Protein AF-A0A7S3TZ30-F1 (afdb_monomer_lite)

Structure (mmCIF, N/CA/C/O backbone):
data_AF-A0A7S3TZ30-F1
#
_entry.id   AF-A0A7S3TZ30-F1
#
loop_
_atom_site.group_PDB
_atom_site.id
_atom_site.type_symbol
_atom_site.label_atom_id
_atom_site.label_alt_id
_atom_site.label_comp_id
_atom_site.label_asym_id
_atom_site.label_entity_id
_atom_site.label_seq_id
_atom_site.pdbx_PDB_ins_code
_atom_site.Cartn_x
_atom_site.Cartn_y
_atom_site.Cartn_z
_atom_site.occupancy
_atom_site.B_iso_or_equiv
_atom_site.auth_seq_id
_atom_site.auth_comp_id
_atom_site.auth_asym_id
_atom_site.auth_atom_id
_atom_site.pdbx_PDB_model_num
ATOM 1 N N . PRO A 1 1 ? -10.744 -18.643 0.660 1.00 40.69 1 PRO A N 1
ATOM 2 C CA . PRO A 1 1 ? -9.441 -18.013 0.298 1.00 40.69 1 PRO A CA 1
ATOM 3 C C . PRO A 1 1 ? -8.584 -17.830 1.545 1.00 40.69 1 PRO A C 1
ATOM 5 O O . PRO A 1 1 ? -9.126 -17.428 2.573 1.00 40.69 1 PRO A O 1
ATOM 8 N N . LEU A 1 2 ? -7.287 -18.144 1.486 1.00 42.62 2 LEU A N 1
ATOM 9 C CA . LEU A 1 2 ? -6.358 -17.770 2.556 1.00 42.62 2 LEU A CA 1
ATOM 10 C C . LEU A 1 2 ? -6.278 -16.241 2.575 1.00 42.62 2 LEU A C 1
ATOM 12 O O . LEU A 1 2 ? -5.744 -15.637 1.651 1.00 42.62 2 LEU A O 1
ATOM 16 N N . ARG A 1 3 ? -6.881 -15.602 3.581 1.00 55.50 3 ARG A N 1
ATOM 17 C CA . ARG A 1 3 ? -6.800 -14.148 3.738 1.00 55.50 3 ARG A CA 1
ATOM 18 C C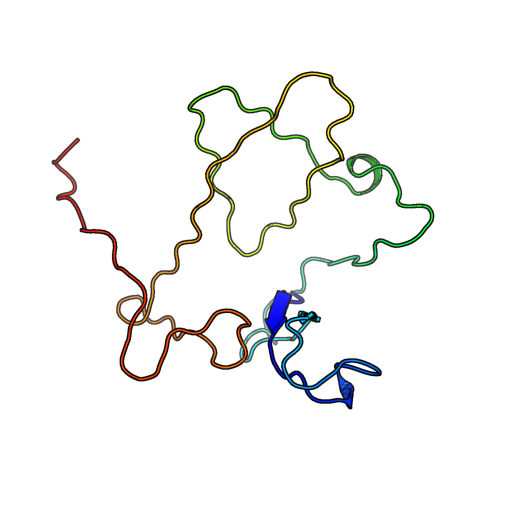 . ARG A 1 3 ? -5.505 -13.824 4.490 1.00 55.50 3 ARG A C 1
ATOM 20 O O . ARG A 1 3 ? -5.135 -14.510 5.440 1.00 55.50 3 ARG A O 1
ATOM 27 N N . ARG A 1 4 ? -4.762 -12.836 3.995 1.00 57.31 4 ARG A N 1
ATOM 28 C CA . ARG A 1 4 ? -3.460 -12.441 4.548 1.00 57.31 4 ARG A CA 1
ATOM 29 C C . ARG A 1 4 ? -3.690 -11.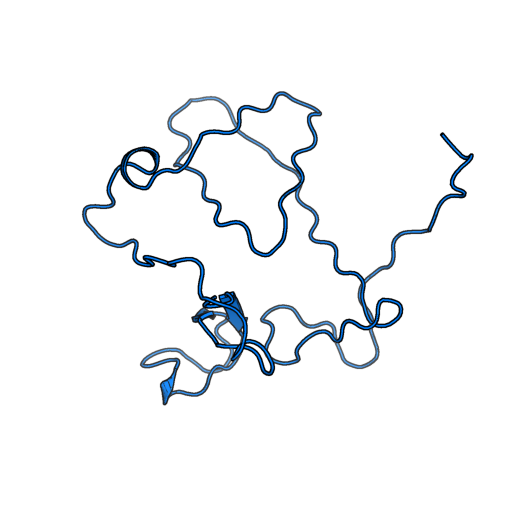479 5.708 1.00 57.31 4 ARG A C 1
ATOM 31 O O . ARG A 1 4 ? -4.490 -10.558 5.579 1.00 57.31 4 ARG A O 1
ATOM 38 N N . HIS A 1 5 ? -2.993 -11.692 6.819 1.00 56.41 5 HIS A N 1
ATOM 39 C CA . HIS A 1 5 ? -3.071 -10.846 8.004 1.00 56.41 5 HIS A CA 1
ATOM 40 C C . HIS A 1 5 ? -1.656 -10.433 8.415 1.00 56.41 5 HIS A C 1
ATOM 42 O O . HIS A 1 5 ? -0.846 -11.252 8.856 1.00 56.41 5 HIS A O 1
ATOM 48 N N . PHE A 1 6 ? -1.346 -9.145 8.298 1.00 55.09 6 PHE A N 1
ATOM 49 C CA . PHE A 1 6 ? -0.125 -8.600 8.888 1.00 55.09 6 PHE A CA 1
ATOM 50 C C . PHE A 1 6 ? -0.335 -8.521 10.395 1.00 55.09 6 PHE A C 1
ATOM 52 O O . PHE A 1 6 ? -1.090 -7.657 10.840 1.00 55.09 6 PHE A O 1
ATOM 59 N N . ALA A 1 7 ? 0.260 -9.429 11.167 1.00 56.78 7 ALA A N 1
ATOM 60 C CA . ALA A 1 7 ? -0.005 -9.537 12.594 1.00 56.78 7 ALA A CA 1
ATOM 61 C C . ALA A 1 7 ? 1.200 -9.104 13.434 1.00 56.78 7 ALA A C 1
ATOM 63 O O . ALA A 1 7 ? 2.344 -9.428 13.110 1.00 56.78 7 ALA A O 1
ATOM 64 N N . ARG A 1 8 ? 0.946 -8.389 14.533 1.00 55.06 8 ARG A N 1
ATOM 65 C CA . ARG A 1 8 ? 1.890 -8.325 15.659 1.00 55.06 8 ARG A CA 1
ATOM 66 C C . ARG A 1 8 ? 1.539 -9.443 16.639 1.00 55.06 8 ARG A C 1
ATOM 68 O O . ARG A 1 8 ? 0.378 -9.830 16.733 1.00 55.06 8 ARG A O 1
ATOM 75 N N . ASP A 1 9 ? 2.543 -9.965 17.339 1.00 58.72 9 ASP A N 1
ATOM 76 C CA . ASP A 1 9 ? 2.347 -10.889 18.468 1.00 58.72 9 ASP A CA 1
ATOM 77 C C . ASP A 1 9 ? 1.586 -12.180 18.128 1.00 58.72 9 ASP A C 1
ATOM 79 O O . ASP A 1 9 ? 0.758 -12.674 18.894 1.00 58.72 9 ASP A O 1
ATOM 83 N N . VAL A 1 10 ? 1.879 -12.765 16.965 1.00 59.66 10 VAL A N 1
ATOM 84 C CA . VAL A 1 10 ? 1.345 -14.087 16.611 1.00 59.66 10 VAL A CA 1
ATOM 85 C C . VAL A 1 10 ? 1.832 -15.156 17.600 1.00 59.66 10 VAL A C 1
ATOM 87 O O . VAL A 1 10 ? 3.017 -15.149 17.949 1.00 59.66 10 VAL A O 1
ATOM 90 N N . PRO A 1 11 ? 0.963 -16.102 18.025 1.00 59.31 11 PRO A N 1
ATOM 91 C CA . PRO A 1 11 ? 1.353 -17.199 18.908 1.00 59.31 11 PRO A CA 1
ATOM 92 C C . PRO A 1 11 ? 2.599 -17.920 18.387 1.00 59.31 11 PRO A C 1
ATOM 94 O O . PRO A 1 11 ? 2.744 -18.091 17.180 1.00 59.31 11 PRO A O 1
ATOM 97 N N . VAL A 1 12 ? 3.472 -18.405 19.277 1.00 55.66 12 VAL A N 1
ATOM 98 C CA . VAL A 1 12 ? 4.737 -19.074 18.895 1.00 55.66 12 VAL A CA 1
ATOM 99 C C . VAL A 1 12 ? 4.509 -20.247 17.931 1.00 55.66 12 VAL A C 1
ATOM 101 O O . VAL A 1 12 ? 5.312 -20.461 17.028 1.00 55.66 12 VAL A O 1
ATOM 104 N N . SER A 1 13 ? 3.375 -20.949 18.037 1.00 55.22 13 SER A N 1
ATOM 105 C CA . SER A 1 13 ? 2.969 -22.005 17.093 1.00 55.22 13 SER A CA 1
ATOM 106 C C . SER A 1 13 ? 2.800 -21.521 15.644 1.00 55.22 13 SER A C 1
ATOM 108 O O . SER A 1 13 ? 2.913 -22.311 14.714 1.00 55.22 13 SER A O 1
ATOM 110 N N . GLN A 1 14 ? 2.552 -20.226 15.452 1.00 56.25 14 GLN A N 1
ATOM 111 C CA . GLN A 1 14 ? 2.424 -19.530 14.169 1.00 56.25 14 GLN A CA 1
ATOM 112 C C . GLN A 1 14 ? 3.622 -18.598 13.893 1.00 56.25 14 GLN A C 1
ATOM 114 O O . GLN A 1 14 ? 3.718 -18.003 12.816 1.00 56.25 14 GLN A O 1
ATOM 119 N N . ASN A 1 15 ? 4.560 -18.485 14.842 1.00 55.81 15 ASN A N 1
ATOM 120 C CA . ASN A 1 15 ? 5.775 -17.683 14.741 1.00 55.81 15 ASN A CA 1
ATOM 121 C C . ASN A 1 15 ? 7.016 -18.395 15.325 1.00 55.81 15 ASN A C 1
ATOM 123 O O . ASN A 1 15 ? 7.642 -17.878 16.255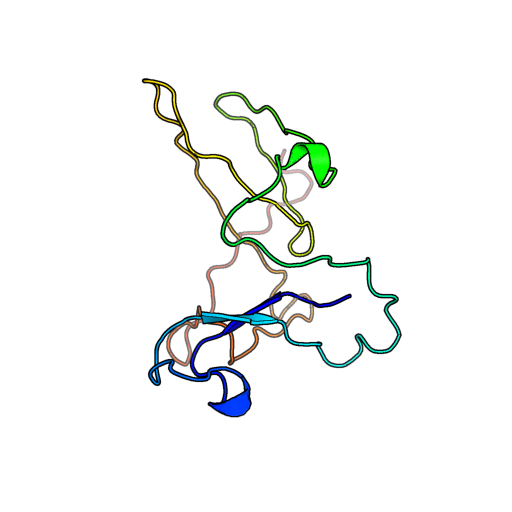 1.00 55.81 15 ASN A O 1
ATOM 127 N N . PRO A 1 16 ? 7.399 -19.575 14.802 1.00 56.16 16 PRO A N 1
ATOM 128 C CA . PRO A 1 16 ? 8.595 -20.261 15.272 1.00 56.16 16 PRO A CA 1
ATOM 129 C C . PRO A 1 16 ? 9.835 -19.392 15.011 1.00 56.16 16 PRO A C 1
ATOM 131 O O . PRO A 1 16 ? 10.139 -19.058 13.867 1.00 56.16 16 PRO A O 1
ATOM 134 N N . GLY A 1 17 ? 10.517 -18.997 16.090 1.00 58.59 17 GLY A N 1
ATOM 135 C CA . GLY A 1 17 ? 11.747 -18.196 16.064 1.00 58.59 17 GLY A CA 1
ATOM 136 C C . GLY A 1 17 ? 11.574 -16.670 16.064 1.00 58.59 17 GLY A C 1
ATOM 137 O O . GLY A 1 17 ? 12.582 -15.971 16.119 1.00 58.59 17 GLY A O 1
ATOM 138 N N . GLY A 1 18 ? 10.348 -16.135 16.021 1.00 58.50 18 GLY A N 1
ATOM 139 C CA . GLY A 1 18 ? 10.124 -14.685 16.081 1.00 58.50 18 GLY A CA 1
ATOM 140 C C . GLY A 1 18 ? 10.029 -14.154 17.513 1.00 58.50 18 GLY A C 1
ATOM 141 O O . GLY A 1 18 ? 9.580 -14.859 18.421 1.00 58.50 18 GLY A O 1
ATOM 142 N N . ARG A 1 19 ? 10.450 -12.904 17.732 1.00 60.41 19 ARG A 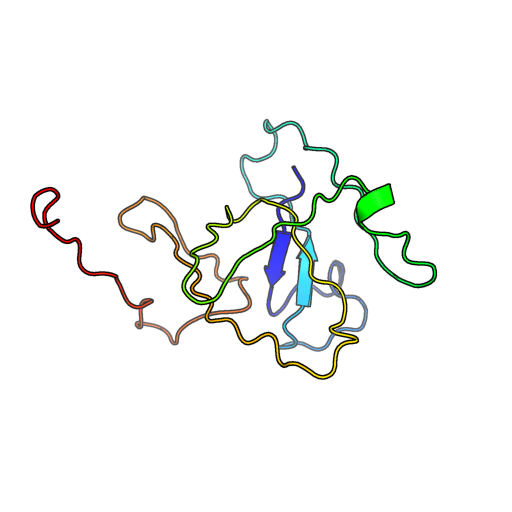N 1
ATOM 143 C CA . ARG A 1 19 ? 10.372 -12.264 19.055 1.00 60.41 19 ARG A CA 1
ATOM 144 C C . ARG A 1 19 ? 8.968 -11.694 19.312 1.00 60.41 19 ARG A C 1
ATOM 146 O O . ARG A 1 19 ? 8.329 -11.219 18.373 1.00 60.41 19 ARG A O 1
ATOM 153 N N . PRO A 1 20 ? 8.484 -11.681 20.568 1.00 56.31 20 PRO A N 1
ATOM 154 C CA . PRO A 1 20 ? 7.318 -10.881 20.937 1.00 56.31 20 PRO A CA 1
ATOM 155 C C . PRO A 1 20 ? 7.517 -9.420 20.502 1.00 56.31 20 PRO A C 1
ATOM 157 O O . PRO A 1 20 ? 8.594 -8.854 20.695 1.00 56.31 20 PRO A O 1
ATOM 160 N N . GLY A 1 21 ? 6.507 -8.823 19.879 1.00 59.16 21 GLY A N 1
ATOM 161 C CA . GLY A 1 21 ? 6.518 -7.462 19.350 1.00 59.16 21 GLY A CA 1
ATOM 162 C C . GLY A 1 21 ? 7.043 -7.308 17.917 1.00 59.16 21 GLY A C 1
ATOM 163 O O . GLY A 1 21 ? 6.859 -6.238 17.333 1.00 59.16 21 GLY A O 1
ATOM 164 N N . GLU A 1 22 ? 7.649 -8.336 17.306 1.00 62.53 22 GLU A N 1
ATOM 165 C CA . GLU A 1 22 ? 7.991 -8.297 15.876 1.00 62.53 22 GLU A CA 1
ATOM 166 C C . GLU A 1 22 ? 6.709 -8.396 15.036 1.00 62.53 22 GLU A C 1
ATOM 168 O O . GLU A 1 22 ? 5.964 -9.376 15.097 1.00 62.53 22 GLU A O 1
ATOM 173 N N . GLY A 1 23 ? 6.440 -7.366 14.230 1.00 54.16 23 GLY A N 1
ATOM 174 C CA . GLY A 1 23 ? 5.404 -7.439 13.205 1.00 54.16 23 GLY A CA 1
ATOM 175 C C . GLY A 1 23 ? 5.814 -8.450 12.138 1.00 54.16 23 GLY A C 1
ATOM 176 O O . GLY A 1 23 ? 6.870 -8.303 11.525 1.00 54.16 23 GLY A O 1
ATOM 177 N N . LYS A 1 24 ? 4.985 -9.466 11.898 1.00 59.34 24 LYS A N 1
ATOM 178 C CA . LYS A 1 24 ? 5.225 -10.485 10.875 1.00 59.34 24 LYS A CA 1
ATOM 179 C C . LYS A 1 24 ? 4.012 -10.640 9.974 1.00 59.34 24 LYS A C 1
ATOM 181 O O . LYS A 1 24 ? 2.860 -10.564 10.399 1.00 59.34 24 LYS A O 1
ATOM 186 N N . MET A 1 25 ? 4.285 -10.915 8.705 1.00 53.97 25 MET A N 1
ATOM 187 C CA . MET A 1 25 ? 3.251 -11.364 7.790 1.00 53.97 25 MET A CA 1
ATOM 188 C C . MET A 1 25 ? 2.808 -12.783 8.101 1.00 53.97 25 MET A C 1
ATOM 190 O O . MET A 1 25 ? 3.610 -13.713 8.023 1.00 53.97 25 MET A O 1
ATOM 194 N N . THR A 1 26 ? 1.528 -12.953 8.429 1.00 57.56 26 THR A N 1
ATOM 195 C CA . THR A 1 26 ? 0.948 -14.261 8.742 1.00 57.56 26 THR A CA 1
ATOM 196 C C . THR A 1 26 ? -0.276 -14.550 7.886 1.00 57.56 26 THR A C 1
ATOM 198 O O . THR A 1 26 ? -1.020 -13.659 7.480 1.00 57.56 26 THR A O 1
ATOM 201 N N . PHE A 1 27 ? -0.478 -15.822 7.564 1.00 58.94 27 PHE A N 1
ATOM 202 C CA . PHE A 1 27 ? -1.619 -16.266 6.773 1.00 58.94 27 PHE A CA 1
ATOM 203 C C . PHE A 1 27 ? -2.620 -16.914 7.722 1.00 58.94 27 PHE A C 1
ATOM 205 O O . PHE A 1 27 ? -2.339 -17.965 8.294 1.00 58.94 27 PHE A O 1
ATOM 212 N N . VAL A 1 28 ? -3.776 -16.274 7.914 1.00 60.22 28 VAL A N 1
ATOM 213 C CA . VAL A 1 28 ? -4.789 -16.717 8.880 1.00 60.22 28 VAL A CA 1
ATOM 214 C C . VAL A 1 28 ? -6.150 -16.789 8.192 1.00 60.22 28 VAL A C 1
ATOM 216 O O . VAL A 1 28 ? -6.571 -15.865 7.501 1.00 60.22 28 VAL A O 1
ATOM 219 N N . LYS A 1 29 ? -6.880 -17.892 8.382 1.00 61.16 29 LYS A N 1
ATOM 220 C CA . LYS A 1 29 ? -8.277 -17.985 7.933 1.00 61.16 29 LYS A CA 1
ATOM 221 C C . LYS A 1 29 ? -9.164 -17.142 8.856 1.00 61.16 29 LYS A C 1
ATOM 223 O O . LYS A 1 29 ? -9.128 -17.324 10.070 1.00 61.16 29 LYS A O 1
ATOM 228 N N . LEU A 1 30 ? -9.952 -16.226 8.288 1.00 56.81 30 LEU A N 1
ATOM 229 C CA . LEU A 1 30 ? -10.897 -15.406 9.058 1.00 56.81 30 LEU A CA 1
ATOM 230 C C . LEU A 1 30 ? -12.192 -16.190 9.368 1.00 56.81 30 LEU A C 1
ATOM 232 O O . LEU A 1 30 ? -12.601 -17.005 8.534 1.00 56.81 30 LEU A O 1
ATOM 236 N N . PRO A 1 31 ? -12.869 -15.931 10.503 1.00 60.00 31 PRO A N 1
ATOM 237 C CA . PRO A 1 31 ? -14.196 -16.490 10.789 1.00 60.00 31 PRO A CA 1
ATOM 238 C C . PRO A 1 31 ? -15.198 -16.193 9.659 1.00 60.00 31 PRO A C 1
ATOM 240 O O . PRO A 1 31 ? -15.197 -15.087 9.117 1.00 60.00 31 PRO A O 1
ATOM 243 N N . GLY A 1 32 ? -16.024 -17.167 9.259 1.00 61.59 32 GLY A N 1
ATOM 244 C CA . GLY A 1 32 ? -16.985 -17.010 8.154 1.00 61.59 32 GLY A CA 1
ATOM 245 C C . GLY A 1 32 ? -16.389 -17.205 6.754 1.00 61.59 32 GLY A C 1
ATOM 246 O O . GLY A 1 32 ? -17.114 -17.225 5.758 1.00 61.59 32 GLY A O 1
ATOM 247 N N . SER A 1 33 ? -15.068 -17.394 6.647 1.00 56.19 33 SER A N 1
ATOM 248 C CA . SER A 1 33 ? -14.425 -17.774 5.383 1.00 56.19 33 SER A CA 1
ATOM 249 C C . SER A 1 33 ? -14.584 -19.258 5.042 1.00 56.19 33 SER A C 1
ATOM 251 O O . SER A 1 33 ? -14.087 -19.679 3.999 1.00 56.19 33 SER A O 1
ATOM 253 N N . GLU A 1 34 ? -15.296 -20.045 5.865 1.00 65.06 34 GLU A N 1
ATOM 254 C CA . GLU A 1 34 ? -15.456 -21.492 5.656 1.00 65.06 34 GLU A CA 1
ATOM 255 C C . GLU A 1 34 ? -16.230 -21.811 4.372 1.00 65.06 34 GLU A C 1
ATOM 257 O O . GLU A 1 34 ? -15.987 -22.836 3.746 1.00 65.06 34 GLU A O 1
ATOM 262 N N . LYS A 1 35 ? -17.143 -20.917 3.970 1.00 56.75 35 LYS A N 1
ATOM 263 C CA . LYS A 1 35 ? -17.969 -21.056 2.758 1.00 56.75 35 LYS A CA 1
ATOM 264 C C . LYS A 1 35 ? -17.354 -20.410 1.521 1.00 56.75 35 LYS A C 1
ATOM 266 O O . LYS A 1 35 ? -17.886 -20.551 0.425 1.00 56.75 35 LYS A O 1
ATOM 271 N N . ALA A 1 36 ? -16.276 -19.652 1.695 1.00 53.31 36 ALA A N 1
ATOM 272 C CA . ALA A 1 36 ? -15.601 -19.011 0.587 1.00 53.31 36 ALA A CA 1
ATOM 273 C C . ALA A 1 36 ? -14.593 -20.004 0.006 1.00 53.31 36 ALA A C 1
ATOM 275 O O . ALA A 1 36 ? -13.526 -20.218 0.593 1.00 53.31 36 ALA A O 1
ATOM 276 N N . GLU A 1 37 ? -14.929 -20.570 -1.157 1.00 50.44 37 GLU A N 1
ATOM 277 C CA . GLU A 1 37 ? -13.985 -21.276 -2.027 1.00 50.44 37 GLU A CA 1
ATOM 278 C C . GLU A 1 37 ? -12.666 -20.503 -2.034 1.00 50.44 37 GLU A C 1
ATOM 280 O O . GLU A 1 37 ? -12.624 -19.282 -2.234 1.00 50.44 37 GLU A O 1
ATOM 285 N N . ALA A 1 38 ? -11.574 -21.174 -1.684 1.00 45.91 38 ALA A N 1
ATOM 286 C CA . ALA A 1 38 ? -10.284 -20.545 -1.818 1.00 45.91 38 ALA A CA 1
ATOM 287 C C . ALA A 1 38 ? -9.974 -20.358 -3.289 1.00 45.91 38 ALA A C 1
ATOM 289 O O . ALA A 1 38 ? -9.706 -21.328 -3.983 1.00 45.91 38 ALA A O 1
ATOM 290 N N . SER A 1 39 ? -9.913 -19.096 -3.729 1.00 44.78 39 SER A N 1
ATOM 291 C CA . SER A 1 39 ? -9.001 -18.739 -4.808 1.00 44.78 39 SER A CA 1
ATOM 292 C C . SER A 1 39 ? -7.673 -19.403 -4.471 1.00 44.78 39 SER A C 1
ATOM 294 O O . SER A 1 39 ? -7.182 -19.253 -3.343 1.00 44.78 39 SER A O 1
ATOM 296 N N . LYS A 1 40 ? -7.180 -20.230 -5.390 1.00 41.41 40 LYS A N 1
ATOM 297 C CA . LYS A 1 40 ? -5.945 -20.983 -5.219 1.00 41.41 40 LYS A CA 1
ATOM 298 C C . LYS A 1 40 ? -4.835 -19.967 -4.937 1.00 41.41 40 LYS A C 1
ATOM 300 O O . LYS A 1 40 ? -4.428 -19.238 -5.830 1.00 41.41 40 LYS A O 1
ATOM 305 N N . TRP A 1 41 ? -4.427 -19.848 -3.675 1.00 41.03 41 TRP A N 1
ATOM 306 C CA . TRP A 1 41 ? -3.263 -19.057 -3.304 1.00 41.03 41 TRP A CA 1
ATOM 307 C C . TRP A 1 41 ? -2.074 -20.009 -3.257 1.00 41.03 41 TRP A C 1
ATOM 309 O O . TRP A 1 41 ? -1.994 -20.857 -2.370 1.00 41.03 41 TRP A O 1
ATOM 319 N N . GLU A 1 42 ? -1.181 -19.887 -4.232 1.00 41.75 42 GLU A N 1
ATOM 320 C CA . GLU A 1 42 ? 0.003 -20.734 -4.418 1.00 41.75 42 GLU A CA 1
ATOM 321 C C . GLU A 1 42 ? 1.236 -20.161 -3.707 1.00 41.75 42 GLU A C 1
ATOM 323 O O . GLU A 1 42 ? 2.329 -20.104 -4.259 1.00 41.75 42 GLU A O 1
ATOM 328 N N . GLY A 1 43 ? 1.070 -19.648 -2.491 1.00 42.94 43 GLY A N 1
ATOM 329 C CA . GLY A 1 43 ? 2.132 -18.876 -1.864 1.00 42.94 43 GLY A CA 1
ATOM 330 C C . GLY A 1 43 ? 3.428 -19.640 -1.605 1.00 42.94 43 GLY A C 1
ATOM 331 O O . GLY A 1 43 ? 3.479 -20.488 -0.719 1.00 42.94 43 GLY A O 1
ATOM 332 N N . GLY A 1 44 ? 4.494 -19.175 -2.255 1.00 39.09 44 GLY A N 1
ATOM 333 C CA . GLY A 1 44 ? 5.853 -19.087 -1.728 1.00 39.09 44 GLY A CA 1
ATOM 334 C C . GLY A 1 44 ? 6.675 -18.114 -2.580 1.00 39.09 44 GLY A C 1
ATOM 335 O O . GLY A 1 44 ? 6.513 -18.114 -3.790 1.00 39.09 44 GLY A O 1
ATOM 336 N N . MET A 1 45 ? 7.542 -17.287 -1.982 1.00 54.22 45 MET A N 1
ATOM 337 C CA . MET A 1 45 ? 8.704 -16.748 -2.711 1.00 54.22 45 MET A CA 1
ATOM 338 C C . MET A 1 45 ? 9.948 -16.685 -1.820 1.00 54.22 45 MET A C 1
ATOM 340 O O . MET A 1 45 ? 10.155 -15.710 -1.095 1.00 54.22 45 MET A O 1
ATOM 344 N N . PRO A 1 46 ? 10.745 -17.761 -1.828 1.00 50.75 46 PRO A N 1
ATOM 345 C CA . PRO A 1 46 ? 12.201 -17.694 -1.659 1.00 50.75 46 PRO A CA 1
ATOM 346 C C . PRO A 1 46 ? 12.959 -18.572 -2.688 1.00 50.75 46 PRO A C 1
ATOM 348 O O . PRO A 1 46 ? 12.346 -19.404 -3.340 1.00 50.75 46 PRO A O 1
ATOM 351 N N . GLU A 1 47 ? 14.273 -18.321 -2.821 1.00 44.41 47 GLU A N 1
ATOM 352 C CA . GLU A 1 47 ? 15.280 -18.806 -3.806 1.00 44.41 47 GLU A CA 1
ATOM 353 C C . GLU A 1 47 ? 14.810 -19.550 -5.077 1.00 44.41 47 GLU A C 1
ATOM 355 O O . GLU A 1 47 ? 14.262 -20.644 -5.025 1.00 44.41 47 GLU A O 1
ATOM 360 N N . GLY A 1 48 ? 15.132 -18.986 -6.253 1.00 52.53 48 GLY A N 1
ATOM 361 C CA . GLY A 1 48 ? 14.693 -19.508 -7.561 1.00 52.53 48 GLY A CA 1
ATOM 362 C C . GLY A 1 48 ? 13.351 -18.940 -8.038 1.00 52.53 48 GLY A C 1
ATOM 363 O O . GLY A 1 48 ? 12.728 -19.499 -8.931 1.00 52.53 48 GLY A O 1
ATOM 364 N N . VAL A 1 49 ? 12.928 -17.839 -7.412 1.00 55.75 49 VAL A N 1
ATOM 365 C CA . VAL A 1 49 ? 11.730 -17.026 -7.665 1.00 55.75 49 VAL A CA 1
ATOM 366 C C . VAL A 1 49 ? 11.460 -16.909 -9.173 1.00 55.75 49 VAL A C 1
ATOM 368 O O . VAL A 1 49 ? 12.124 -16.131 -9.858 1.00 55.75 49 VAL A O 1
ATOM 371 N N . ALA A 1 50 ? 10.502 -17.705 -9.661 1.00 60.62 50 ALA A N 1
ATOM 372 C CA . ALA A 1 50 ? 10.014 -17.683 -11.039 1.00 60.62 50 ALA A CA 1
ATOM 373 C C . ALA A 1 50 ? 9.593 -16.261 -11.440 1.00 60.62 50 ALA A C 1
ATOM 375 O O . ALA A 1 50 ? 9.164 -15.472 -10.588 1.00 60.62 50 ALA A O 1
ATOM 376 N N . ASP A 1 51 ? 9.722 -15.923 -12.724 1.00 74.31 51 ASP A N 1
ATOM 377 C CA . ASP A 1 51 ? 9.286 -14.619 -13.228 1.00 74.31 51 ASP A CA 1
ATOM 378 C C . ASP A 1 51 ? 7.803 -14.420 -12.848 1.00 74.31 51 ASP A C 1
ATOM 380 O O . ASP A 1 51 ? 6.999 -15.323 -13.089 1.00 74.31 51 ASP A O 1
ATOM 384 N N . PRO A 1 52 ? 7.385 -13.290 -12.238 1.00 80.94 52 PRO A N 1
ATOM 385 C CA . PRO A 1 52 ? 5.974 -13.040 -11.948 1.00 80.94 52 PRO A CA 1
ATOM 386 C C . PRO A 1 52 ? 5.041 -13.303 -13.138 1.00 80.94 52 PRO A C 1
ATOM 388 O O . PRO A 1 52 ? 3.906 -13.732 -12.933 1.00 80.94 52 PRO A O 1
ATOM 391 N N . ALA A 1 53 ? 5.515 -13.105 -14.371 1.00 79.19 53 ALA A N 1
ATOM 392 C CA . ALA A 1 53 ? 4.772 -13.460 -15.573 1.00 79.19 53 ALA A CA 1
ATOM 393 C C . ALA A 1 53 ? 4.444 -14.966 -15.655 1.00 79.19 53 ALA A C 1
ATOM 395 O O . ALA A 1 53 ? 3.323 -15.328 -16.010 1.00 79.19 53 ALA A O 1
ATOM 396 N N . GLU A 1 54 ? 5.371 -15.848 -15.270 1.00 79.50 54 GLU A N 1
ATOM 397 C CA . GLU A 1 54 ? 5.168 -17.308 -15.214 1.00 79.50 54 GLU A CA 1
ATOM 398 C C . GLU A 1 54 ? 4.145 -17.712 -14.144 1.00 79.50 54 GLU A C 1
ATOM 400 O O . GLU A 1 54 ? 3.499 -18.752 -14.253 1.00 79.50 54 GLU A O 1
ATOM 405 N N . LEU A 1 55 ? 3.945 -16.858 -13.140 1.00 79.31 55 LEU A N 1
ATOM 406 C CA . LEU A 1 55 ? 2.945 -17.020 -12.083 1.00 79.31 55 LEU A CA 1
ATOM 407 C C . LEU A 1 55 ? 1.605 -16.351 -12.427 1.00 79.31 55 LEU A C 1
ATOM 409 O O . LEU A 1 55 ? 0.714 -16.267 -11.582 1.00 79.31 55 LEU A O 1
ATOM 413 N N . GLY A 1 56 ? 1.454 -15.857 -13.660 1.00 82.50 56 GLY A N 1
ATOM 414 C CA . GLY A 1 56 ? 0.228 -15.230 -14.148 1.00 82.50 56 GLY A CA 1
ATOM 415 C C . GLY A 1 56 ? 0.015 -13.789 -13.680 1.00 82.50 56 GLY A C 1
ATOM 416 O O . GLY A 1 56 ? -1.086 -13.261 -13.845 1.00 82.50 56 GLY A O 1
ATOM 417 N N . PHE A 1 57 ? 1.032 -13.127 -13.116 1.00 86.38 57 PHE A N 1
ATOM 418 C CA . PHE A 1 57 ? 0.939 -11.698 -12.823 1.00 86.38 57 PHE A CA 1
ATOM 419 C C . PHE A 1 57 ? 0.974 -10.890 -14.119 1.00 86.38 57 PHE A C 1
ATOM 421 O O . PHE A 1 57 ? 1.797 -11.121 -15.004 1.00 86.38 57 PHE A O 1
ATOM 428 N N . VAL A 1 58 ? 0.099 -9.889 -14.199 1.00 89.06 58 VAL A N 1
ATOM 429 C CA . VAL A 1 58 ? 0.034 -8.957 -15.329 1.00 89.06 58 VAL A CA 1
ATOM 430 C C . VAL A 1 58 ? 0.602 -7.604 -14.891 1.00 89.06 58 VAL A C 1
ATOM 432 O O . VAL A 1 58 ? 0.168 -7.075 -13.862 1.00 89.06 58 VAL A O 1
ATOM 435 N N . PRO A 1 59 ? 1.560 -7.017 -15.635 1.00 91.56 59 PRO A N 1
ATOM 436 C CA . PRO A 1 59 ? 2.107 -5.712 -15.292 1.00 91.56 59 PRO A CA 1
ATOM 437 C C . PRO A 1 59 ? 1.061 -4.608 -15.486 1.00 91.56 59 PRO A C 1
ATOM 439 O O . PRO A 1 59 ? 0.421 -4.513 -16.531 1.00 91.56 59 PRO A O 1
ATOM 442 N N . VAL A 1 60 ? 0.940 -3.729 -14.490 1.00 94.00 60 VAL A N 1
ATOM 443 C CA . VAL A 1 60 ? 0.128 -2.508 -14.569 1.00 94.00 60 VAL A CA 1
ATOM 444 C C . VAL A 1 60 ? 1.065 -1.321 -14.759 1.00 94.00 60 VAL A C 1
ATOM 446 O O . VAL A 1 60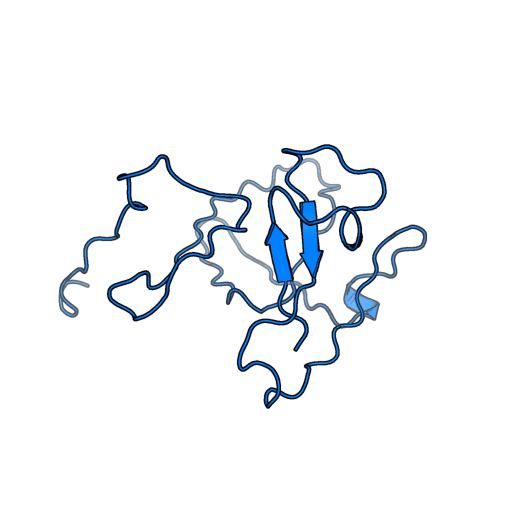 ? 1.833 -0.977 -13.859 1.00 94.00 60 VAL A O 1
ATOM 449 N N . ILE A 1 61 ? 1.025 -0.714 -15.945 1.00 93.62 61 ILE A N 1
ATOM 450 C CA . ILE A 1 61 ? 1.827 0.467 -16.277 1.00 93.62 61 ILE A CA 1
ATOM 451 C C . ILE A 1 61 ? 1.041 1.721 -15.903 1.00 93.62 61 ILE A C 1
ATOM 453 O O . ILE A 1 61 ? -0.114 1.862 -16.292 1.00 93.62 61 ILE A O 1
ATOM 457 N N . ALA A 1 62 ? 1.682 2.618 -15.157 1.00 95.25 62 ALA A N 1
ATOM 458 C CA . ALA A 1 62 ? 1.107 3.874 -14.694 1.00 95.25 62 ALA A CA 1
ATOM 459 C C . ALA A 1 62 ? 2.096 5.024 -14.932 1.00 95.25 62 ALA A C 1
ATOM 461 O O . ALA A 1 62 ? 3.305 4.869 -14.730 1.00 95.25 62 ALA A O 1
ATOM 462 N N . GLY A 1 63 ? 1.580 6.167 -15.373 1.00 95.44 63 GLY A N 1
ATOM 463 C CA . GLY A 1 63 ? 2.303 7.422 -15.521 1.00 95.44 63 GLY A CA 1
ATOM 464 C C . GLY A 1 63 ? 2.239 8.308 -14.268 1.00 95.44 63 GLY A C 1
ATOM 465 O O . GLY A 1 63 ? 1.530 8.007 -13.304 1.00 95.44 63 GLY A O 1
ATOM 466 N N . PRO A 1 64 ? 2.986 9.428 -14.246 1.00 96.12 64 PRO A N 1
ATOM 467 C CA . PRO A 1 64 ? 2.896 10.404 -13.166 1.00 96.12 64 PRO A CA 1
ATOM 468 C C . PRO A 1 64 ? 1.477 10.973 -13.040 1.00 96.12 64 PRO A C 1
ATOM 470 O O . PRO A 1 64 ? 0.949 11.535 -13.994 1.00 96.12 64 PRO A O 1
ATOM 473 N N . GLY A 1 65 ? 0.891 10.869 -11.846 1.00 96.00 65 GLY A N 1
ATOM 474 C CA . GLY A 1 65 ? -0.463 11.357 -11.557 1.00 96.00 65 GLY A CA 1
ATOM 475 C C . GLY A 1 65 ? -1.567 10.311 -11.721 1.00 96.00 65 GLY A C 1
ATOM 476 O O . GLY A 1 65 ? -2.684 10.559 -11.270 1.00 96.00 65 GLY A O 1
ATOM 477 N N . ASP A 1 66 ? -1.261 9.140 -12.282 1.00 97.00 66 ASP A N 1
ATOM 478 C CA . ASP A 1 66 ? -2.232 8.055 -12.386 1.00 97.00 66 ASP A CA 1
ATOM 479 C C . ASP A 1 66 ? -2.604 7.501 -11.006 1.00 97.00 66 ASP A C 1
ATOM 481 O O . ASP A 1 66 ? -1.770 7.370 -10.102 1.00 97.00 66 ASP A O 1
ATOM 485 N N . LEU A 1 67 ? -3.875 7.123 -10.867 1.00 96.25 67 LEU A N 1
ATOM 486 C CA . LEU A 1 67 ? -4.404 6.456 -9.685 1.00 96.25 67 LEU A CA 1
ATOM 487 C C . LEU A 1 67 ? -4.631 4.973 -9.985 1.00 96.25 67 LEU A C 1
ATOM 489 O O . LEU A 1 67 ? -5.488 4.616 -10.790 1.00 96.25 67 LEU A O 1
ATOM 493 N N . VAL A 1 68 ? -3.911 4.108 -9.271 1.00 95.50 68 VAL A N 1
ATOM 494 C CA . VAL A 1 68 ? -4.144 2.660 -9.286 1.00 95.50 68 VAL A CA 1
ATOM 495 C C . VAL A 1 68 ? -4.888 2.269 -8.013 1.00 95.50 68 VAL A C 1
ATOM 497 O O . VAL A 1 68 ? -4.377 2.451 -6.908 1.00 95.50 68 VAL A O 1
ATOM 500 N N . VAL A 1 69 ? -6.096 1.723 -8.163 1.00 95.88 69 VAL A N 1
ATOM 501 C CA . VAL A 1 69 ? -6.903 1.230 -7.040 1.00 95.88 69 VAL A CA 1
ATOM 502 C C . VAL A 1 69 ? -6.694 -0.272 -6.895 1.00 95.88 69 VAL A C 1
ATOM 504 O O . VAL A 1 69 ? -6.997 -1.040 -7.806 1.00 95.88 69 VAL A O 1
ATOM 507 N N . ILE A 1 70 ? -6.189 -0.693 -5.736 1.00 93.50 70 ILE A N 1
ATOM 508 C CA . ILE A 1 70 ? -5.920 -2.100 -5.429 1.00 93.50 70 ILE A CA 1
ATOM 509 C C . ILE A 1 70 ? -6.908 -2.559 -4.361 1.00 93.50 70 ILE A C 1
ATOM 511 O O . ILE A 1 70 ? -6.909 -2.054 -3.239 1.00 93.50 70 ILE A O 1
ATOM 515 N N . HIS A 1 71 ? -7.751 -3.533 -4.700 1.00 90.50 71 HIS A N 1
ATOM 516 C CA . HIS A 1 71 ? -8.624 -4.168 -3.717 1.00 90.50 71 HIS A CA 1
ATOM 517 C C . HIS A 1 71 ? -7.779 -4.942 -2.693 1.00 90.50 71 HIS A C 1
ATOM 519 O O . HIS A 1 71 ? -6.858 -5.663 -3.075 1.00 90.50 71 HIS A O 1
ATOM 525 N N . GLY A 1 72 ? -8.120 -4.876 -1.401 1.00 85.94 72 GLY A N 1
ATOM 526 C CA . GLY A 1 72 ? -7.308 -5.441 -0.307 1.00 85.94 72 GLY A CA 1
ATOM 527 C C . GLY A 1 72 ? -7.113 -6.968 -0.316 1.00 85.94 72 GLY A C 1
ATOM 528 O O . GLY A 1 72 ? -6.447 -7.510 0.560 1.00 85.94 72 GLY A O 1
ATOM 529 N N . GLN A 1 73 ? -7.698 -7.670 -1.288 1.00 81.00 73 GLN A N 1
ATOM 530 C CA . GLN A 1 73 ? -7.542 -9.115 -1.499 1.00 81.00 73 GLN A CA 1
ATOM 531 C C . GLN A 1 73 ? -6.813 -9.474 -2.799 1.00 81.00 73 GLN A C 1
ATOM 533 O O . GLN A 1 73 ? -6.654 -10.657 -3.080 1.00 81.00 73 GLN A O 1
ATOM 538 N N . VAL A 1 74 ? -6.428 -8.487 -3.610 1.00 83.88 74 VAL A N 1
ATOM 539 C CA . VAL A 1 74 ? -5.680 -8.727 -4.845 1.00 83.88 74 VAL A CA 1
ATOM 540 C C . VAL A 1 74 ? -4.223 -8.972 -4.491 1.00 83.88 74 VAL A C 1
ATOM 542 O O . VAL A 1 74 ? -3.585 -8.155 -3.821 1.00 83.88 74 VAL A O 1
ATOM 545 N N . ASP A 1 75 ? -3.696 -10.090 -4.971 1.00 83.25 75 ASP A N 1
ATOM 546 C CA . ASP A 1 75 ? -2.274 -10.374 -4.889 1.00 83.25 75 ASP A CA 1
ATOM 547 C C . ASP A 1 75 ? -1.520 -9.426 -5.821 1.00 83.25 75 ASP A C 1
ATOM 549 O O . ASP A 1 75 ? -1.825 -9.308 -7.006 1.00 83.25 75 ASP A O 1
ATOM 553 N N . HIS A 1 76 ? -0.547 -8.714 -5.263 1.00 86.56 76 HIS A N 1
ATOM 554 C CA . HIS A 1 76 ? 0.249 -7.736 -5.988 1.00 86.56 76 HIS A CA 1
ATOM 555 C C . HIS A 1 76 ? 1.689 -7.760 -5.484 1.00 86.56 76 HIS A C 1
ATOM 557 O O . HIS A 1 76 ? 1.964 -8.026 -4.312 1.00 86.56 76 HIS A O 1
ATOM 563 N N . CYS A 1 77 ? 2.616 -7.472 -6.388 1.00 86.19 77 CYS A N 1
ATOM 564 C CA . CYS A 1 77 ? 4.031 -7.338 -6.091 1.00 86.19 77 CYS A CA 1
ATOM 565 C C . CYS A 1 77 ? 4.658 -6.296 -7.015 1.00 86.19 77 CYS A C 1
ATOM 567 O O . CYS A 1 77 ? 4.093 -5.931 -8.045 1.00 86.19 77 CYS A O 1
ATOM 569 N N . SER A 1 78 ? 5.860 -5.845 -6.670 1.00 88.00 78 SER A N 1
ATOM 570 C CA . SER A 1 78 ? 6.669 -5.014 -7.551 1.00 88.00 78 SER A CA 1
ATOM 571 C C . SER A 1 78 ? 8.066 -5.595 -7.663 1.00 88.00 78 SER A C 1
ATOM 573 O O . SER A 1 78 ? 8.684 -5.890 -6.640 1.00 88.00 78 SER A O 1
ATOM 575 N N . LEU A 1 79 ? 8.577 -5.697 -8.885 1.00 84.94 79 LEU A N 1
ATOM 576 C CA . LEU A 1 79 ? 9.965 -6.075 -9.118 1.00 84.94 79 LEU A CA 1
ATOM 577 C C . LEU A 1 79 ? 10.934 -4.950 -8.710 1.00 84.94 79 LEU A C 1
ATOM 579 O O . LEU A 1 79 ? 10.527 -3.771 -8.672 1.00 84.94 79 LEU A O 1
ATOM 583 N N . PRO A 1 80 ? 12.206 -5.302 -8.421 1.00 81.81 80 PRO A N 1
ATOM 584 C CA . PRO A 1 80 ? 13.265 -4.332 -8.185 1.00 81.81 80 PRO A CA 1
ATOM 585 C C . PRO A 1 80 ? 13.346 -3.310 -9.318 1.00 81.81 80 PRO A C 1
ATOM 587 O O . PRO A 1 80 ? 13.197 -3.640 -10.494 1.00 81.81 80 PRO A O 1
ATOM 590 N N . ASN A 1 81 ? 13.593 -2.053 -8.963 1.00 85.62 81 ASN A N 1
ATOM 591 C CA . ASN A 1 81 ? 13.867 -1.029 -9.958 1.00 85.62 81 ASN A CA 1
ATOM 592 C C . ASN A 1 81 ? 15.341 -1.111 -10.370 1.00 85.62 81 ASN A C 1
ATOM 594 O O . ASN A 1 81 ? 16.210 -0.717 -9.599 1.00 85.62 81 ASN A O 1
ATOM 598 N N . VAL A 1 82 ? 15.601 -1.621 -11.573 1.00 86.50 82 VAL A N 1
ATOM 599 C CA . VAL A 1 82 ? 16.953 -1.744 -12.150 1.00 86.50 82 VAL A CA 1
ATOM 600 C C . VAL A 1 82 ? 17.351 -0.545 -13.019 1.00 86.50 82 VAL A C 1
ATOM 602 O O . VAL A 1 82 ? 18.416 -0.551 -13.626 1.00 86.50 82 VAL A O 1
ATOM 605 N N . SER A 1 83 ? 16.490 0.472 -13.118 1.00 92.56 83 SER A N 1
ATOM 606 C CA . SER A 1 83 ? 16.759 1.680 -13.902 1.00 92.56 83 SER A CA 1
ATOM 607 C C . SER A 1 83 ? 17.422 2.777 -13.066 1.00 92.56 83 SER A C 1
ATOM 609 O O . SER A 1 83 ? 17.328 2.789 -11.841 1.00 92.56 83 SER A O 1
ATOM 611 N N . GLU A 1 84 ? 18.018 3.760 -13.741 1.00 94.50 84 GLU A N 1
ATOM 612 C CA . GLU A 1 84 ? 18.596 4.952 -13.102 1.00 94.50 84 GLU A CA 1
ATOM 613 C C . GLU A 1 84 ? 17.538 5.976 -12.643 1.00 94.50 84 GLU A C 1
ATOM 615 O O . GLU A 1 84 ? 17.858 6.949 -11.963 1.00 94.50 84 GLU A O 1
ATOM 620 N N . LYS A 1 85 ? 16.263 5.785 -13.012 1.00 93.12 85 LYS A N 1
ATOM 621 C CA . LYS A 1 85 ? 15.167 6.701 -12.666 1.00 93.12 85 LYS A CA 1
ATOM 622 C C . LYS A 1 85 ? 14.460 6.231 -11.403 1.00 93.12 85 LYS A C 1
ATOM 624 O O . LYS A 1 85 ? 14.170 5.047 -11.250 1.00 93.12 85 LYS A O 1
ATOM 629 N N . SER A 1 86 ? 14.109 7.156 -10.512 1.00 92.88 86 SER A N 1
ATOM 630 C CA . SER A 1 86 ? 13.300 6.822 -9.340 1.00 92.88 86 SER A CA 1
ATOM 631 C C . SER A 1 86 ? 11.846 6.501 -9.721 1.00 92.88 86 SER A C 1
ATOM 633 O O . SER A 1 86 ? 11.298 7.033 -10.684 1.00 92.88 86 SER A O 1
ATOM 635 N N . ARG A 1 87 ? 11.208 5.619 -8.940 1.00 90.81 87 ARG A N 1
ATOM 636 C CA . ARG A 1 87 ? 9.799 5.210 -9.087 1.00 90.81 87 ARG A CA 1
ATOM 637 C C . ARG A 1 87 ? 9.027 5.548 -7.812 1.00 90.81 87 ARG A C 1
ATOM 639 O O . ARG A 1 87 ? 8.613 4.660 -7.066 1.00 90.81 87 ARG A O 1
ATOM 646 N N . HIS A 1 88 ? 8.925 6.840 -7.505 1.00 93.25 88 HIS A N 1
ATOM 647 C CA . HIS A 1 88 ? 8.208 7.304 -6.317 1.00 93.25 88 HIS A CA 1
ATOM 648 C C . HIS A 1 88 ? 6.707 7.042 -6.447 1.00 93.25 88 HIS A C 1
ATOM 650 O O . HIS A 1 88 ? 6.124 7.228 -7.511 1.00 93.25 88 HIS A O 1
ATOM 656 N N . THR A 1 89 ? 6.087 6.623 -5.347 1.00 94.75 89 THR A N 1
ATOM 657 C CA . THR A 1 89 ? 4.640 6.416 -5.255 1.00 94.75 89 THR A CA 1
ATOM 658 C C . THR A 1 89 ? 4.140 6.966 -3.928 1.00 94.75 89 THR A C 1
ATOM 660 O O . THR A 1 89 ? 4.872 6.970 -2.936 1.00 94.75 89 THR A O 1
ATOM 663 N N . PHE A 1 90 ? 2.893 7.423 -3.912 1.00 95.50 90 PHE A N 1
ATOM 664 C CA . PHE A 1 90 ? 2.167 7.744 -2.691 1.00 95.50 90 PHE A CA 1
ATOM 665 C C . PHE A 1 90 ? 1.022 6.747 -2.548 1.00 95.50 90 PHE A C 1
ATOM 667 O O . PHE A 1 90 ? 0.254 6.551 -3.486 1.00 95.50 90 PHE A O 1
ATOM 674 N N . GLN A 1 91 ? 0.941 6.081 -1.397 1.00 94.62 91 GLN A N 1
ATOM 675 C CA . GLN A 1 91 ? -0.000 4.988 -1.171 1.00 94.62 91 GLN A CA 1
ATOM 676 C C . GLN A 1 91 ? -0.839 5.275 0.068 1.00 94.62 91 GLN A C 1
ATOM 678 O O . GLN A 1 91 ? -0.312 5.616 1.128 1.00 94.62 91 GLN A O 1
ATOM 683 N N . LEU A 1 92 ? -2.149 5.090 -0.066 1.00 93.38 92 LEU A N 1
ATOM 684 C CA . LEU A 1 92 ? -3.114 5.184 1.020 1.00 93.38 92 LEU A CA 1
ATOM 685 C C . LEU A 1 92 ? -3.897 3.877 1.095 1.00 93.38 92 LEU A C 1
ATOM 687 O O . LEU A 1 92 ? -4.396 3.394 0.084 1.00 93.38 92 LEU A O 1
ATOM 691 N N . HIS A 1 93 ? -4.019 3.329 2.302 1.00 91.75 93 HIS A N 1
ATOM 692 C CA . HIS A 1 93 ? -4.897 2.197 2.580 1.00 91.75 93 HIS A CA 1
ATOM 693 C C . HIS A 1 93 ? -6.146 2.725 3.275 1.00 91.75 93 HIS A C 1
ATOM 695 O O . HIS A 1 93 ? -6.048 3.427 4.283 1.00 91.75 93 HIS A O 1
ATOM 701 N N . ILE A 1 94 ? -7.311 2.404 2.720 1.00 90.81 94 ILE A N 1
ATOM 702 C CA . ILE A 1 94 ? -8.606 2.876 3.206 1.00 90.81 94 ILE A CA 1
ATOM 703 C C . ILE A 1 94 ? -9.431 1.650 3.580 1.00 90.81 94 ILE A C 1
ATOM 705 O O . ILE A 1 94 ? -9.443 0.663 2.850 1.00 90.81 94 ILE A O 1
ATOM 709 N N . VAL A 1 95 ? -10.094 1.721 4.729 1.00 88.88 95 VAL A N 1
ATOM 710 C CA . VAL A 1 95 ? -11.053 0.716 5.195 1.00 88.88 95 VAL A CA 1
ATOM 711 C C . VAL A 1 95 ? -12.359 1.412 5.549 1.00 88.88 95 VAL A C 1
ATOM 713 O O . VAL A 1 95 ? -12.348 2.552 6.014 1.00 88.88 95 VAL A O 1
ATOM 716 N N . GLU A 1 96 ? -13.478 0.721 5.366 1.00 86.94 96 GLU A N 1
ATOM 717 C CA . GLU A 1 96 ? -14.829 1.235 5.615 1.00 86.94 96 GLU A CA 1
ATOM 718 C C . GLU A 1 96 ? -15.039 1.630 7.087 1.00 86.94 96 GLU A C 1
ATOM 720 O O . GLU A 1 96 ? -15.861 2.487 7.415 1.00 86.94 96 GLU A O 1
ATOM 725 N N . GLY A 1 97 ? -14.261 1.026 7.990 1.00 85.81 97 GLY A N 1
ATOM 726 C CA . GLY A 1 97 ? -14.307 1.291 9.421 1.00 85.81 97 GLY A CA 1
ATOM 727 C C . GLY A 1 97 ? -15.635 0.884 10.068 1.00 85.81 97 GLY A C 1
ATOM 728 O O . GLY A 1 97 ? -16.491 0.231 9.470 1.00 85.81 97 GLY A O 1
ATOM 729 N N . ARG A 1 98 ? -15.812 1.279 11.334 1.00 84.31 98 ARG A N 1
ATOM 730 C CA . ARG A 1 98 ? -16.933 0.822 12.174 1.00 84.31 98 ARG A CA 1
ATOM 731 C C . ARG A 1 98 ? -18.309 1.227 11.635 1.00 84.31 98 ARG A C 1
ATOM 733 O O . ARG A 1 98 ? -19.261 0.475 11.801 1.00 84.31 98 ARG A O 1
ATOM 740 N N . GLU A 1 99 ? -18.414 2.396 11.007 1.00 83.25 99 GLU A N 1
ATOM 741 C CA . GLU A 1 99 ? -19.671 2.887 10.416 1.00 83.25 99 GLU A CA 1
ATOM 742 C C . GLU A 1 99 ? -20.096 2.057 9.200 1.00 83.25 99 GLU A C 1
ATOM 744 O O . GLU A 1 99 ? -21.287 1.847 8.997 1.00 83.25 99 GLU A O 1
ATOM 749 N N . GLY A 1 100 ? -19.137 1.507 8.451 1.00 83.00 100 GLY A N 1
ATOM 750 C CA . GLY A 1 100 ? -19.387 0.522 7.398 1.00 83.00 100 GLY A CA 1
ATOM 751 C C . GLY A 1 100 ? -19.469 -0.924 7.897 1.00 83.00 100 GLY 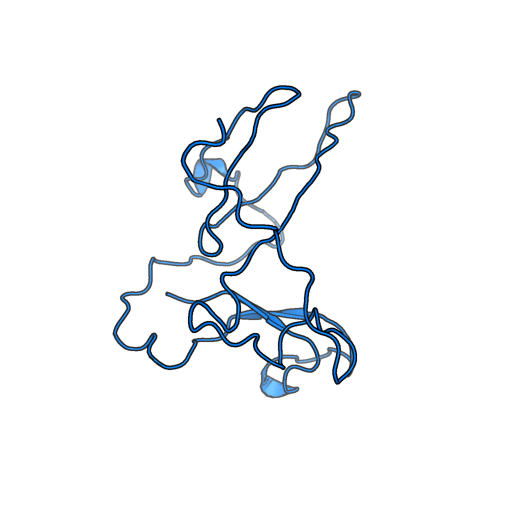A C 1
ATOM 752 O O . GLY A 1 100 ? -19.394 -1.847 7.093 1.00 83.00 100 GLY A O 1
ATOM 753 N N . GLY A 1 101 ? -19.581 -1.148 9.212 1.00 84.38 101 GLY A N 1
ATOM 754 C CA . GLY A 1 101 ? -19.679 -2.488 9.800 1.00 84.38 101 GLY A CA 1
ATOM 755 C C . GLY A 1 101 ? -18.359 -3.264 9.863 1.00 84.38 101 GLY A C 1
ATOM 756 O O . GLY A 1 101 ? -18.375 -4.462 10.135 1.00 84.38 101 GLY A O 1
ATOM 757 N N . VAL A 1 102 ? -17.216 -2.608 9.642 1.00 85.31 102 VAL A N 1
ATOM 758 C CA . VAL A 1 102 ? -15.891 -3.241 9.682 1.00 85.31 102 VAL A CA 1
ATOM 759 C C . VAL A 1 102 ? -15.189 -2.921 11.001 1.00 85.31 102 VAL A C 1
ATOM 761 O O . VAL A 1 102 ? -14.904 -1.765 11.322 1.00 85.31 102 VAL A O 1
ATOM 764 N N . GLN A 1 103 ? -14.871 -3.959 11.772 1.00 84.31 103 GLN A N 1
ATOM 765 C CA . GLN A 1 103 ? -14.044 -3.844 12.971 1.00 84.31 103 GLN A CA 1
ATOM 766 C C . GLN A 1 103 ? -12.571 -4.065 12.614 1.00 84.31 103 GLN A C 1
ATOM 768 O O . GLN A 1 103 ? -12.223 -5.055 11.972 1.00 84.31 103 GLN A O 1
ATOM 773 N N . TRP A 1 104 ? -11.703 -3.144 13.039 1.00 84.94 104 TRP A N 1
ATOM 774 C CA . TRP A 1 104 ? -10.260 -3.329 12.909 1.00 84.94 104 TRP A CA 1
ATOM 775 C C . TRP A 1 104 ? -9.791 -4.422 13.867 1.00 84.94 104 TRP A C 1
ATOM 777 O O . TRP A 1 104 ? -10.075 -4.361 15.062 1.00 84.94 104 TRP A O 1
ATOM 787 N N . ASP A 1 105 ? -9.092 -5.418 13.337 1.00 83.44 105 ASP A N 1
ATOM 788 C CA . ASP A 1 105 ? -8.633 -6.560 14.119 1.00 83.44 105 ASP A CA 1
ATOM 789 C C . ASP A 1 105 ? -7.454 -6.168 15.019 1.00 83.44 105 ASP A C 1
ATOM 791 O O . ASP A 1 105 ? -6.474 -5.583 14.556 1.00 83.44 105 ASP A O 1
ATOM 795 N N . GLU A 1 106 ? -7.540 -6.508 16.303 1.00 80.94 106 GLU A N 1
ATOM 796 C CA . GLU A 1 106 ? -6.525 -6.190 17.317 1.00 80.94 106 GLU A CA 1
ATOM 797 C C . GLU A 1 106 ? -5.178 -6.860 17.041 1.00 80.94 106 GLU A C 1
ATOM 799 O O . GLU A 1 106 ? -4.139 -6.372 17.477 1.00 80.94 106 GLU A O 1
ATOM 804 N N . ARG A 1 107 ? -5.178 -7.948 16.266 1.00 76.44 107 ARG A N 1
ATOM 805 C CA . ARG A 1 107 ? -3.955 -8.646 15.867 1.00 76.44 107 ARG A CA 1
ATOM 806 C C . ARG A 1 107 ? -3.196 -7.891 14.791 1.00 76.44 107 ARG A C 1
ATOM 808 O O . ARG A 1 107 ? -2.039 -8.214 14.548 1.00 76.44 107 ARG A O 1
ATOM 815 N N . ASN A 1 108 ? -3.830 -6.949 14.083 1.00 79.56 108 ASN A N 1
ATOM 816 C CA . ASN A 1 108 ? -3.175 -6.207 13.010 1.00 79.56 108 ASN A CA 1
ATOM 817 C C . ASN A 1 108 ? -1.903 -5.527 13.512 1.00 79.56 108 ASN A C 1
ATOM 819 O O . ASN A 1 108 ? -1.873 -4.890 14.562 1.00 79.56 108 ASN A O 1
ATOM 823 N N . TRP A 1 109 ? -0.857 -5.594 12.693 1.00 75.69 109 TRP A N 1
ATOM 824 C CA . TRP A 1 109 ? 0.414 -4.964 13.009 1.00 75.69 109 TRP A CA 1
ATOM 825 C C . TRP A 1 109 ? 0.292 -3.449 13.141 1.00 75.69 109 TRP A C 1
ATOM 827 O O . TRP A 1 109 ? 1.177 -2.837 13.707 1.00 75.69 109 TRP A O 1
ATOM 837 N N . LEU A 1 110 ? -0.722 -2.802 12.575 1.00 83.44 110 LEU A N 1
ATOM 838 C CA . LEU A 1 110 ? -0.939 -1.376 12.754 1.00 83.44 110 LEU A CA 1
ATOM 839 C C . LEU A 1 110 ? -2.094 -1.202 13.728 1.00 83.44 110 LEU A C 1
ATOM 841 O O . LEU A 1 110 ? -3.218 -1.587 13.432 1.00 83.44 110 LEU A O 1
ATOM 845 N N . ALA A 1 111 ? -1.815 -0.589 14.869 1.00 84.75 111 ALA A N 1
ATOM 846 C CA . ALA A 1 111 ? -2.814 -0.219 15.856 1.00 84.75 111 ALA A CA 1
ATOM 847 C C . ALA A 1 111 ? -2.527 1.203 16.332 1.00 84.75 111 ALA A C 1
ATOM 849 O O . ALA A 1 111 ? -1.368 1.610 16.455 1.00 84.75 111 ALA A O 1
ATOM 850 N N . TYR A 1 112 ? -3.587 1.971 16.562 1.00 81.94 112 TYR A N 1
ATOM 851 C CA . TYR A 1 112 ? -3.485 3.278 17.202 1.00 81.94 112 TYR A CA 1
ATOM 852 C C . TYR A 1 112 ? -3.558 3.107 18.726 1.00 81.94 112 TYR A C 1
ATOM 854 O O . TYR A 1 112 ? -4.101 2.106 19.196 1.00 81.94 112 TYR A O 1
ATOM 862 N N . PRO A 1 113 ? -3.020 4.059 19.513 1.00 85.06 113 PRO A N 1
ATOM 863 C CA . PRO A 1 113 ? -3.167 4.029 20.962 1.00 85.06 113 PRO A CA 1
ATOM 864 C C . PRO A 1 113 ? -4.640 3.926 21.391 1.00 85.06 113 PRO A C 1
ATOM 866 O O . PRO A 1 113 ? -5.513 4.442 20.680 1.00 85.06 113 PRO A O 1
ATOM 869 N N . PRO A 1 114 ? -4.927 3.322 22.559 1.00 82.31 114 PRO A N 1
ATOM 870 C CA . PRO A 1 114 ? -6.283 3.226 23.086 1.00 82.31 114 PRO A CA 1
ATOM 871 C C . PRO A 1 114 ? -7.011 4.575 23.058 1.00 82.31 114 PRO A C 1
ATOM 873 O O . PRO A 1 114 ? -6.448 5.611 23.409 1.00 82.31 114 PRO A O 1
ATOM 876 N N . GLY A 1 115 ? -8.267 4.566 22.609 1.00 82.62 115 GLY A N 1
ATOM 877 C CA . GLY A 1 115 ? -9.093 5.772 22.494 1.00 82.62 115 GLY A CA 1
ATOM 878 C C . GLY A 1 115 ? -8.846 6.625 21.242 1.00 82.62 115 GLY A C 1
ATOM 879 O O . GLY A 1 115 ? -9.602 7.567 21.010 1.00 82.62 115 GLY A O 1
ATOM 880 N N . LYS A 1 116 ? -7.855 6.302 20.398 1.00 87.44 116 LYS A N 1
ATOM 881 C CA . LYS A 1 116 ? -7.597 7.022 19.143 1.00 87.44 116 LYS A CA 1
ATOM 882 C C . LYS A 1 116 ? -8.030 6.197 17.928 1.00 87.44 116 LYS A C 1
ATOM 884 O O . LYS A 1 116 ? -7.471 5.142 17.653 1.00 87.44 116 LYS A O 1
ATOM 889 N N . ALA A 1 117 ? -9.000 6.705 17.169 1.00 85.25 117 ALA A N 1
ATOM 890 C CA . ALA A 1 117 ? -9.431 6.100 15.907 1.00 85.25 117 ALA A CA 1
ATOM 891 C C . ALA A 1 117 ? -8.523 6.504 14.731 1.00 85.25 117 ALA A C 1
ATOM 893 O O . ALA A 1 117 ? -7.839 7.532 14.786 1.00 85.25 117 ALA A O 1
ATOM 894 N N . PHE A 1 118 ? -8.556 5.723 13.645 1.00 89.31 118 PHE A N 1
ATOM 895 C CA . PHE A 1 118 ? -7.958 6.136 12.375 1.00 89.31 118 PHE A CA 1
ATOM 896 C C . PHE A 1 118 ? -8.614 7.426 11.847 1.00 89.31 118 PHE A C 1
ATOM 898 O O . PHE A 1 118 ? -9.809 7.644 12.081 1.00 89.31 118 PHE A O 1
ATOM 905 N N . PRO A 1 119 ? -7.862 8.280 11.126 1.00 90.88 119 PRO A N 1
ATOM 906 C CA . PRO A 1 119 ? -8.428 9.443 10.456 1.00 90.88 119 PRO A CA 1
ATOM 907 C C . PRO A 1 119 ? -9.532 9.039 9.477 1.00 90.88 119 PRO A C 1
ATOM 909 O O . PRO A 1 119 ? -9.436 8.009 8.811 1.00 90.88 119 PRO A O 1
ATOM 912 N N . LYS A 1 120 ? -10.567 9.873 9.368 1.00 88.56 120 LYS A N 1
ATOM 913 C CA . LYS A 1 120 ? -11.671 9.677 8.425 1.00 88.56 120 LYS A CA 1
ATOM 914 C C . LYS A 1 120 ? -11.541 10.644 7.255 1.00 88.56 120 LYS A C 1
ATOM 916 O O . LYS A 1 120 ? -11.200 11.812 7.454 1.00 88.56 120 LYS A O 1
ATOM 921 N N . PHE A 1 121 ? -11.874 10.178 6.056 1.00 84.75 121 PHE A N 1
ATOM 922 C CA . PHE A 1 121 ? -12.110 11.071 4.928 1.00 84.75 121 PHE A CA 1
ATOM 923 C C . PHE A 1 121 ? -13.431 11.809 5.134 1.00 84.75 121 PHE A C 1
ATOM 925 O O . PHE A 1 121 ? -14.402 11.242 5.637 1.00 84.75 121 PHE A O 1
ATOM 932 N N . ARG A 1 122 ? -13.472 13.088 4.754 1.00 81.38 122 ARG A N 1
ATOM 933 C CA . ARG A 1 122 ? -14.738 13.819 4.685 1.00 81.38 122 ARG A CA 1
ATOM 934 C C . ARG A 1 122 ? -15.507 13.292 3.482 1.00 81.38 122 ARG A C 1
ATOM 936 O O . ARG A 1 122 ? -14.978 13.314 2.374 1.00 81.38 122 ARG A O 1
ATOM 943 N N . SER A 1 123 ? -16.741 12.845 3.691 1.00 71.31 123 SER A N 1
ATOM 944 C CA . SER A 1 123 ? -17.653 12.601 2.581 1.00 71.31 123 SER A CA 1
ATOM 945 C C . SER A 1 123 ? -17.952 13.942 1.918 1.00 71.31 123 SER A C 1
ATOM 947 O O . SER A 1 123 ? -18.552 14.820 2.543 1.00 71.31 123 SER A O 1
ATOM 949 N N . LEU A 1 124 ? -17.512 14.119 0.677 1.00 75.94 124 LEU A N 1
ATOM 950 C CA . LEU A 1 124 ? -18.009 15.221 -0.135 1.00 75.94 124 LEU A CA 1
ATOM 951 C C . LEU A 1 124 ? -19.427 14.872 -0.617 1.00 75.94 124 LEU A C 1
ATOM 953 O O . LEU A 1 124 ? -19.720 13.689 -0.822 1.00 75.94 124 LEU A O 1
ATOM 957 N N . PRO A 1 125 ? -20.322 15.863 -0.774 1.00 77.19 125 PRO A N 1
ATOM 958 C CA . PRO A 1 125 ? -21.589 15.652 -1.463 1.00 77.19 125 PRO A CA 1
ATOM 959 C C . PRO A 1 125 ? -21.340 15.003 -2.828 1.00 77.19 125 PRO A C 1
ATOM 961 O O . PRO A 1 125 ? -20.354 15.328 -3.489 1.00 77.19 125 PRO A O 1
ATOM 964 N N . LYS A 1 126 ? -22.229 14.102 -3.262 1.00 70.31 126 LYS A N 1
ATOM 965 C CA . LYS A 1 126 ? -22.100 13.439 -4.574 1.00 70.31 126 LYS A CA 1
ATOM 966 C C . LYS A 1 126 ? -22.079 14.432 -5.741 1.00 70.31 126 LYS A C 1
ATOM 968 O O . LYS A 1 126 ? -21.530 14.110 -6.785 1.00 70.31 126 LYS A O 1
ATOM 973 N N . ASP A 1 127 ? -22.609 15.628 -5.515 1.00 83.31 127 ASP A N 1
ATOM 974 C CA . ASP A 1 127 ? -22.767 16.691 -6.507 1.00 83.31 127 ASP A CA 1
ATOM 975 C C . ASP A 1 127 ? -21.605 17.708 -6.469 1.00 83.31 127 ASP A C 1
ATOM 977 O O . ASP A 1 127 ? -21.698 18.788 -7.042 1.00 83.31 127 ASP A O 1
ATOM 981 N N . ALA A 1 128 ? -20.530 17.411 -5.728 1.00 67.50 128 ALA A N 1
ATOM 982 C CA . ALA A 1 128 ? -19.404 18.322 -5.516 1.00 67.50 128 ALA A CA 1
ATOM 983 C C . ALA A 1 128 ? -18.290 18.227 -6.582 1.00 67.50 128 ALA A C 1
ATOM 985 O O . ALA A 1 128 ? -17.242 18.849 -6.395 1.00 67.50 128 ALA A O 1
ATOM 986 N N . VAL A 1 129 ? -18.489 17.452 -7.656 1.00 52.31 129 VAL A N 1
ATOM 987 C CA . VAL A 1 129 ? -17.541 17.266 -8.774 1.00 52.31 129 VAL A CA 1
ATOM 988 C C . VAL A 1 129 ? -18.258 17.455 -10.102 1.00 52.31 129 VAL A C 1
ATOM 990 O O . VAL A 1 129 ? -19.349 16.864 -10.254 1.00 52.31 129 VAL A O 1
#

InterPro domains:
  IPR008775 Phytanoyl-CoA dioxygenase-like [PF05721] (30-88)

Foldseek 3Di:
DQQKFQFAQDPCVQVVPDDHGDGDIGTDDDPPCPPPDDPDDPDDDDDPGDDVVVVVDDDDDDDPPDDDDDDSRDDDDDDDDPDPDDDDDDDDDDDPPVVNVDDDDPRHSDDDPPPDDDDDDDDDPPPPD

Radius of gyration: 18.34 Å; chains: 1; bounding box: 41×40×39 Å

Secondary structure (DSSP, 8-state):
---EEEESS--GGGSTTPPTT--EEEE-PPTTGGGS---------SSS---TTTTT-------TT------TTS--------SSS-----------TGGGTPPPPTTBS--PPTT-PPP------TT--

Sequence (129 aa):
PLRRHFARDVPVSQNPGGRPGEGKMTFVKLPGSEKAEASKWEGGMPEGVADPAELGFVPVIAGPGDLVVIHGQVDHCSLPNVSEKSRHTFQLHIVEGREGGVQWDERNWLAYPPGKAFPKFRSLPKDAV

Organism: NCBI:txid141414

pLDDT: mean 73.63, std 17.03, range [39.09, 97.0]